Protein AF-Q647Z2-F1 (afdb_monomer_lite)

Structure (mmCIF, N/CA/C/O backbone):
data_AF-Q647Z2-F1
#
_entry.id   AF-Q647Z2-F1
#
loop_
_atom_site.group_PDB
_atom_site.id
_atom_site.type_symbol
_atom_site.label_atom_id
_atom_site.label_alt_id
_atom_site.label_comp_id
_atom_site.label_asym_id
_atom_site.label_entity_id
_atom_site.label_seq_id
_atom_site.pdbx_PDB_ins_code
_atom_site.Cartn_x
_atom_site.Cartn_y
_atom_site.Cartn_z
_atom_site.occupancy
_atom_site.B_iso_or_equiv
_atom_site.auth_seq_id
_atom_site.auth_comp_id
_atom_site.auth_asym_id
_atom_site.auth_atom_id
_atom_site.pdbx_PDB_model_num
ATOM 1 N N . MET A 1 1 ? -15.235 14.022 16.034 1.00 58.72 1 MET A N 1
ATOM 2 C CA . MET A 1 1 ? -14.897 12.603 16.286 1.00 58.72 1 MET A CA 1
ATOM 3 C C . MET A 1 1 ? -14.094 12.571 17.573 1.00 58.72 1 MET A C 1
ATOM 5 O O . MET A 1 1 ? -13.117 13.304 17.648 1.00 58.72 1 MET A O 1
ATOM 9 N N . ASN A 1 2 ? -14.540 11.841 18.596 1.00 80.94 2 ASN A N 1
ATOM 10 C CA . ASN A 1 2 ? -13.867 11.841 19.901 1.00 80.94 2 ASN A CA 1
ATOM 11 C C . ASN A 1 2 ? -12.540 11.072 19.815 1.00 80.94 2 ASN A C 1
ATOM 13 O O . ASN A 1 2 ? -12.396 10.181 18.974 1.00 80.94 2 ASN A O 1
ATOM 17 N N . GLN A 1 3 ? -11.566 11.399 20.672 1.00 77.50 3 GLN A N 1
ATOM 18 C CA . GLN A 1 3 ? -10.249 10.741 20.649 1.00 77.50 3 GLN A CA 1
ATOM 19 C C . GLN A 1 3 ? -10.337 9.220 20.833 1.00 77.50 3 GLN A C 1
ATOM 21 O O . GLN A 1 3 ? -9.571 8.476 20.224 1.00 77.50 3 GLN A O 1
ATOM 26 N N . GLU A 1 4 ? -11.301 8.750 21.618 1.00 79.88 4 GLU A N 1
ATOM 27 C CA . GLU A 1 4 ? -11.557 7.322 21.819 1.00 79.88 4 GLU A CA 1
ATOM 28 C C . GLU A 1 4 ? -11.999 6.632 20.524 1.00 79.88 4 GLU A C 1
ATOM 30 O O . GLU A 1 4 ? -11.490 5.568 20.181 1.00 79.88 4 GLU A O 1
ATOM 35 N N . THR A 1 5 ? -12.836 7.296 19.722 1.00 77.06 5 THR A N 1
ATOM 36 C CA . THR A 1 5 ? -13.285 6.788 18.420 1.00 77.06 5 THR A CA 1
ATOM 37 C C . THR A 1 5 ? -12.129 6.663 17.424 1.00 77.06 5 THR A C 1
ATOM 39 O O . THR A 1 5 ? -12.090 5.715 16.645 1.00 77.06 5 THR A O 1
ATOM 42 N N . ILE A 1 6 ? -11.164 7.591 17.452 1.00 76.19 6 ILE A N 1
ATOM 43 C CA . ILE A 1 6 ? -9.958 7.517 16.606 1.00 76.19 6 ILE A CA 1
ATOM 44 C C . ILE A 1 6 ? -9.095 6.319 17.017 1.00 76.19 6 ILE A C 1
ATOM 46 O O . ILE A 1 6 ? -8.629 5.570 16.158 1.00 76.19 6 ILE A O 1
ATOM 50 N N . LYS A 1 7 ? -8.909 6.109 18.327 1.00 78.81 7 LYS A N 1
ATOM 51 C CA . LYS A 1 7 ? -8.145 4.969 18.852 1.00 78.81 7 LYS A CA 1
ATOM 52 C C . LYS A 1 7 ? -8.790 3.638 18.470 1.00 78.81 7 LYS A C 1
ATOM 54 O O . LYS A 1 7 ? -8.089 2.742 18.015 1.00 78.81 7 LYS A O 1
ATOM 59 N N . GLU A 1 8 ? -10.110 3.512 18.579 1.00 77.88 8 GLU A N 1
ATOM 60 C CA . GLU A 1 8 ? -10.832 2.307 18.146 1.00 77.88 8 GLU A CA 1
ATOM 61 C C . GLU A 1 8 ? -10.789 2.096 16.628 1.00 77.88 8 GLU A C 1
ATOM 63 O O . GLU A 1 8 ? -10.662 0.963 16.148 1.00 77.88 8 GLU A O 1
ATOM 68 N N . PHE A 1 9 ? -10.853 3.184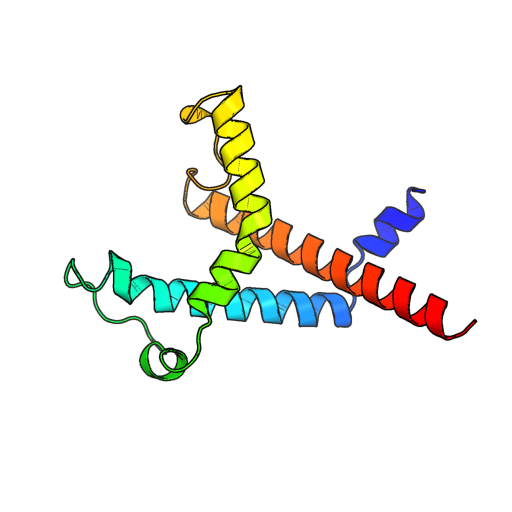 15.858 1.00 79.31 9 PHE A N 1
ATOM 69 C CA . PHE A 1 9 ? -10.739 3.138 14.405 1.00 79.31 9 PHE A CA 1
ATOM 70 C C . PHE A 1 9 ? -9.375 2.587 13.972 1.00 79.31 9 PHE A C 1
ATOM 72 O O . PHE A 1 9 ? -9.331 1.652 13.172 1.00 79.31 9 PHE A O 1
ATOM 79 N N . LEU A 1 10 ? -8.287 3.087 14.565 1.00 79.81 10 LEU A N 1
ATOM 80 C CA . LEU A 1 10 ? -6.913 2.678 14.252 1.00 79.81 10 LEU A CA 1
ATOM 81 C C . LEU A 1 10 ? -6.474 1.381 14.936 1.00 79.81 10 LEU A C 1
ATOM 83 O O . LEU A 1 10 ? -5.440 0.831 14.560 1.00 79.81 10 LEU A O 1
ATOM 87 N N . LYS A 1 11 ? -7.221 0.880 15.925 1.00 84.94 11 LYS A N 1
ATOM 88 C CA . LYS A 1 11 ? -6.879 -0.366 16.617 1.00 84.94 11 LYS A CA 1
ATOM 89 C C . LYS A 1 11 ? -6.883 -1.536 15.624 1.00 84.94 11 LYS A C 1
ATOM 91 O O . LYS A 1 11 ? -7.900 -1.723 14.943 1.00 84.94 11 LYS A O 1
ATOM 96 N N . PRO A 1 12 ? -5.803 -2.334 15.549 1.00 80.50 12 PRO A N 1
ATOM 97 C CA . PRO A 1 12 ? -5.772 -3.498 14.678 1.00 80.50 12 PRO A CA 1
ATOM 98 C C . PRO A 1 12 ? -6.860 -4.486 15.108 1.00 80.50 12 PRO A C 1
ATOM 100 O O . PRO A 1 12 ? -7.009 -4.807 16.286 1.00 80.50 12 PRO A O 1
ATOM 103 N N . ASP A 1 13 ? -7.645 -4.928 14.134 1.00 88.75 13 ASP A N 1
ATOM 104 C CA . 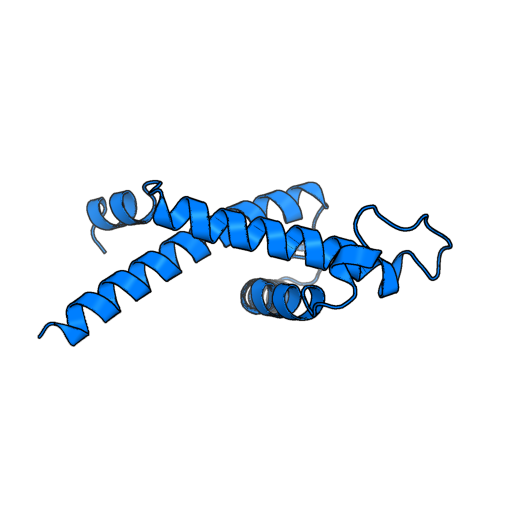ASP A 1 13 ? -8.682 -5.946 14.279 1.00 88.75 13 ASP A CA 1
ATOM 105 C C . ASP A 1 13 ? -8.466 -6.984 13.180 1.00 88.75 13 ASP A C 1
ATOM 107 O O . ASP A 1 13 ? -8.021 -6.642 12.082 1.00 88.75 13 ASP A O 1
ATOM 111 N N . LEU A 1 14 ? -8.809 -8.241 13.446 1.00 88.75 14 LEU A N 1
ATOM 112 C CA . LEU A 1 14 ? -8.556 -9.350 12.529 1.00 88.75 14 LEU A CA 1
ATOM 113 C C . LEU A 1 14 ? -9.202 -9.101 11.157 1.00 88.75 14 LEU A C 1
ATOM 115 O O . LEU A 1 14 ? -8.601 -9.382 10.124 1.00 88.75 14 LEU A O 1
ATOM 119 N N . ARG A 1 15 ? -10.380 -8.463 11.128 1.00 89.88 15 ARG A N 1
ATOM 120 C CA . ARG A 1 15 ? -11.049 -8.067 9.878 1.00 89.88 15 ARG A CA 1
ATOM 121 C C . ARG A 1 15 ? -10.261 -7.016 9.096 1.00 89.88 15 ARG A C 1
ATOM 123 O O . ARG A 1 15 ? -10.130 -7.137 7.882 1.00 89.88 15 ARG A O 1
ATOM 130 N N . LYS A 1 16 ? -9.719 -6.005 9.784 1.00 90.19 16 LYS A N 1
ATOM 131 C CA . LYS A 1 16 ? -8.897 -4.948 9.169 1.00 90.19 16 LYS A CA 1
ATOM 132 C C . LYS A 1 16 ? -7.595 -5.537 8.627 1.00 90.19 16 LYS A C 1
ATOM 134 O O . LYS A 1 16 ? -7.197 -5.190 7.520 1.00 90.19 16 LYS A O 1
ATOM 139 N N . CYS A 1 17 ? -6.984 -6.469 9.362 1.00 90.12 17 CYS A N 1
ATOM 140 C CA . CYS A 1 17 ? -5.776 -7.174 8.938 1.00 90.12 17 CYS A CA 1
ATOM 141 C C . CYS A 1 17 ? -6.010 -8.034 7.690 1.00 90.12 17 CYS A C 1
ATOM 143 O O . CYS A 1 17 ? -5.184 -8.007 6.785 1.00 90.12 17 CYS A O 1
ATOM 145 N N . ILE A 1 18 ? -7.140 -8.748 7.599 1.00 93.06 18 ILE A N 1
ATOM 146 C CA . ILE A 1 18 ? -7.483 -9.532 6.401 1.00 93.06 18 ILE A CA 1
ATOM 147 C C . ILE A 1 18 ? -7.651 -8.615 5.187 1.00 93.06 18 ILE A C 1
ATOM 149 O O . ILE A 1 18 ? -7.033 -8.856 4.155 1.00 93.06 18 ILE A O 1
ATOM 153 N N . VAL A 1 19 ? -8.443 -7.543 5.305 1.00 93.06 19 VAL A N 1
ATOM 154 C CA . VAL A 1 19 ? -8.649 -6.590 4.197 1.00 93.06 19 VAL A CA 1
ATOM 155 C C . VAL A 1 19 ? -7.329 -5.933 3.785 1.00 93.06 19 VAL A C 1
ATOM 157 O O . VAL A 1 19 ? -7.041 -5.811 2.599 1.00 93.06 19 VAL A O 1
ATOM 160 N N . PHE A 1 20 ? -6.497 -5.564 4.759 1.00 93.25 20 PHE A N 1
ATOM 161 C CA . PHE A 1 20 ? -5.159 -5.043 4.505 1.00 93.25 20 PHE A CA 1
ATOM 162 C C . PHE A 1 20 ? -4.294 -6.044 3.729 1.00 93.25 20 PHE A C 1
ATOM 164 O O . PHE A 1 20 ? -3.708 -5.682 2.715 1.00 93.25 20 PHE A O 1
ATOM 171 N N . LEU A 1 21 ? -4.260 -7.311 4.147 1.00 94.44 21 LEU A N 1
ATOM 172 C CA . LEU A 1 21 ? -3.495 -8.358 3.470 1.00 94.44 21 LEU A CA 1
ATOM 173 C C . LEU A 1 21 ? -3.970 -8.570 2.027 1.00 94.44 21 LEU A C 1
ATOM 175 O O . LEU A 1 21 ? -3.143 -8.704 1.129 1.00 94.44 21 LEU A O 1
ATOM 179 N N . VAL A 1 22 ? -5.282 -8.521 1.782 1.00 94.44 22 VAL A N 1
ATOM 180 C CA . VAL A 1 22 ? -5.842 -8.559 0.421 1.00 94.44 22 VAL A CA 1
ATOM 181 C C . VAL A 1 22 ? -5.306 -7.401 -0.428 1.00 94.44 22 VAL A C 1
ATOM 183 O O . VAL A 1 22 ? -4.897 -7.625 -1.566 1.00 94.44 22 VAL A O 1
ATOM 186 N N . PHE A 1 23 ? -5.234 -6.182 0.114 1.00 94.19 23 PHE A N 1
ATOM 187 C CA . PHE A 1 23 ? -4.646 -5.043 -0.603 1.00 94.19 23 PHE A CA 1
ATOM 188 C C . PHE A 1 23 ? -3.166 -5.215 -0.906 1.00 94.19 23 PHE A C 1
ATOM 190 O O . PHE A 1 23 ? -2.739 -4.887 -2.011 1.00 94.19 23 PHE A O 1
ATOM 197 N N . ILE A 1 24 ? -2.395 -5.780 0.021 1.00 94.62 24 ILE A N 1
ATOM 198 C CA . ILE A 1 24 ? -0.982 -6.087 -0.219 1.00 94.62 24 ILE A CA 1
ATOM 199 C C . ILE A 1 24 ? -0.824 -7.112 -1.344 1.00 94.62 24 ILE A C 1
ATOM 201 O O . ILE A 1 24 ? 0.011 -6.914 -2.224 1.00 94.62 24 ILE A O 1
ATOM 205 N N . LEU A 1 25 ? -1.648 -8.164 -1.372 1.00 93.81 25 LEU A N 1
ATOM 206 C CA . LEU A 1 25 ? -1.619 -9.160 -2.448 1.00 93.81 25 LEU A CA 1
ATOM 207 C C . LEU A 1 25 ? -1.974 -8.549 -3.809 1.00 93.81 25 LEU A C 1
ATOM 209 O O . LEU A 1 25 ? -1.287 -8.815 -4.793 1.00 93.81 25 LEU A O 1
ATOM 213 N N . ILE A 1 26 ? -3.002 -7.695 -3.862 1.00 93.81 26 ILE A N 1
ATOM 214 C CA . ILE A 1 26 ? -3.373 -6.960 -5.081 1.00 93.81 26 ILE A CA 1
ATOM 215 C C . ILE A 1 26 ? -2.226 -6.050 -5.527 1.00 93.81 26 ILE A C 1
ATOM 217 O O . ILE A 1 26 ? -1.892 -6.027 -6.708 1.00 93.81 26 ILE A O 1
ATOM 221 N N . CYS A 1 27 ? -1.599 -5.330 -4.594 1.00 92.88 27 CYS A N 1
ATOM 222 C CA . CYS A 1 27 ? -0.464 -4.459 -4.883 1.00 92.88 27 CYS A CA 1
ATOM 223 C C . CYS A 1 27 ? 0.722 -5.240 -5.450 1.00 92.88 27 CYS A C 1
ATOM 225 O O . CYS A 1 27 ? 1.315 -4.821 -6.441 1.00 92.88 27 CYS A O 1
ATOM 227 N N . PHE A 1 28 ? 1.056 -6.384 -4.851 1.00 92.12 28 PHE A N 1
ATOM 228 C CA . PHE A 1 28 ? 2.123 -7.249 -5.340 1.00 92.12 28 PHE A CA 1
ATOM 229 C C . PHE A 1 28 ? 1.808 -7.770 -6.745 1.00 92.12 28 PHE A C 1
ATOM 231 O O . PHE A 1 28 ? 2.628 -7.637 -7.649 1.00 92.12 28 PHE A O 1
ATOM 238 N N . ALA A 1 29 ? 0.594 -8.284 -6.960 1.00 92.25 29 ALA A N 1
ATOM 239 C CA . ALA A 1 29 ? 0.180 -8.794 -8.260 1.00 92.25 29 ALA A CA 1
ATOM 240 C C . ALA A 1 29 ? 0.156 -7.702 -9.344 1.00 92.25 29 ALA A C 1
ATOM 242 O O . ALA A 1 29 ? 0.648 -7.925 -10.450 1.00 92.25 29 ALA A O 1
ATOM 243 N N . GLY A 1 30 ? -0.353 -6.510 -9.025 1.00 91.56 30 GLY A N 1
ATOM 244 C CA . GLY A 1 30 ? -0.334 -5.356 -9.923 1.00 91.56 30 GLY A CA 1
ATOM 245 C C . GLY A 1 30 ? 1.087 -4.890 -10.249 1.00 91.56 30 GLY A C 1
ATOM 246 O O . GLY A 1 30 ? 1.400 -4.619 -11.410 1.00 91.56 30 GLY A O 1
ATOM 247 N N . TYR A 1 31 ? 1.990 -4.881 -9.266 1.00 89.81 31 TYR A N 1
ATOM 248 C CA . TYR A 1 31 ? 3.401 -4.574 -9.494 1.00 89.81 31 TYR A CA 1
ATOM 249 C C . TYR A 1 31 ? 4.062 -5.598 -10.428 1.00 89.81 31 TYR A C 1
ATOM 251 O O . TYR A 1 31 ? 4.674 -5.215 -11.423 1.00 89.81 31 TYR A O 1
ATOM 259 N N . THR A 1 32 ? 3.865 -6.898 -10.188 1.00 90.25 32 THR A N 1
ATOM 260 C CA . THR A 1 32 ? 4.365 -7.973 -11.061 1.00 90.25 32 THR A CA 1
ATOM 261 C C . THR A 1 32 ? 3.846 -7.834 -12.492 1.00 90.25 32 THR A C 1
ATOM 263 O O . THR A 1 32 ? 4.610 -7.983 -13.444 1.00 90.25 32 THR A O 1
ATOM 266 N N . GLN A 1 33 ? 2.566 -7.503 -12.667 1.00 91.75 33 GLN A N 1
ATOM 267 C CA . GLN A 1 33 ? 1.975 -7.290 -13.990 1.00 91.75 33 GLN A CA 1
ATOM 268 C C . GLN A 1 33 ? 2.483 -6.026 -14.687 1.00 91.75 33 GLN A C 1
ATOM 270 O O . GLN A 1 33 ? 2.502 -5.975 -15.917 1.00 91.75 33 GLN A O 1
ATOM 275 N N . SER A 1 34 ? 2.977 -5.044 -13.928 1.00 89.94 34 SER A N 1
ATOM 276 C CA . SER A 1 34 ? 3.581 -3.835 -14.496 1.00 89.94 34 SER A CA 1
ATOM 277 C C . SER A 1 34 ? 4.836 -4.128 -15.324 1.00 89.94 34 SER A C 1
ATOM 279 O O . SER A 1 34 ? 5.189 -3.335 -16.195 1.00 89.94 34 SER A O 1
ATOM 281 N N . TRP A 1 35 ? 5.470 -5.292 -15.121 1.00 89.25 35 TRP A N 1
ATOM 282 C CA . TRP A 1 35 ? 6.600 -5.752 -15.930 1.00 89.25 35 TRP A CA 1
ATOM 283 C C . TRP A 1 35 ? 6.292 -5.786 -17.433 1.00 89.25 35 TRP A C 1
ATOM 285 O O . TRP A 1 35 ? 7.189 -5.514 -18.228 1.00 89.25 35 TRP A O 1
ATOM 295 N N . VAL A 1 36 ? 5.040 -6.047 -17.838 1.00 87.69 36 VAL A N 1
ATOM 296 C CA . VAL A 1 36 ? 4.647 -6.037 -19.263 1.00 87.69 36 VAL A CA 1
ATOM 297 C C . VAL A 1 36 ? 4.914 -4.691 -19.923 1.00 87.69 36 VAL A C 1
ATOM 299 O O . VAL A 1 36 ? 5.241 -4.667 -21.103 1.00 87.69 36 VAL A O 1
ATOM 302 N N . PHE A 1 37 ? 4.772 -3.596 -19.174 1.00 85.62 37 PHE A N 1
ATOM 303 C CA . PHE A 1 37 ? 4.860 -2.237 -19.707 1.00 85.62 37 PHE A CA 1
ATOM 304 C C . PHE A 1 37 ? 6.267 -1.647 -19.650 1.00 85.62 37 PHE A C 1
ATOM 306 O O . PHE A 1 37 ? 6.566 -0.736 -20.408 1.00 85.62 37 PHE A O 1
ATOM 313 N N . SER A 1 38 ? 7.109 -2.102 -18.720 1.00 81.62 38 SER A N 1
ATOM 314 C CA . SER A 1 38 ? 8.418 -1.482 -18.473 1.00 81.62 38 SER A CA 1
ATOM 315 C C . SER A 1 38 ? 9.581 -2.462 -18.547 1.00 81.62 38 SER A C 1
ATOM 317 O O . SER A 1 38 ? 10.629 -2.130 -19.089 1.00 81.62 38 SER A O 1
ATOM 319 N N . GLY A 1 39 ? 9.413 -3.671 -18.012 1.00 76.38 39 GLY A N 1
ATOM 320 C CA . GLY A 1 39 ? 10.472 -4.675 -17.930 1.00 76.38 39 GLY A CA 1
ATOM 321 C C . GLY A 1 39 ? 10.660 -5.463 -19.223 1.00 76.38 39 GLY A C 1
ATOM 322 O O . GLY A 1 39 ? 11.789 -5.811 -19.563 1.00 76.38 39 GLY A O 1
ATOM 323 N N . LYS A 1 40 ? 9.572 -5.712 -19.961 1.00 80.19 40 LYS A N 1
ATOM 324 C CA . LYS A 1 40 ? 9.603 -6.459 -21.223 1.00 80.19 40 LYS A CA 1
ATOM 325 C C . LYS A 1 40 ? 10.437 -5.750 -22.295 1.00 80.19 40 LYS A C 1
ATOM 327 O O . LYS A 1 40 ? 11.266 -6.392 -22.934 1.00 80.19 40 LYS A O 1
ATOM 332 N N . ASP A 1 41 ? 10.255 -4.441 -22.445 1.00 79.06 41 ASP A N 1
ATOM 333 C CA . ASP A 1 41 ? 10.888 -3.656 -23.514 1.00 79.06 41 ASP A CA 1
ATOM 334 C C . ASP A 1 41 ? 12.394 -3.452 -23.296 1.00 79.06 41 ASP A C 1
ATOM 336 O O . ASP A 1 41 ? 13.151 -3.317 -24.253 1.00 79.06 41 ASP A O 1
ATOM 340 N N . ILE A 1 42 ? 12.848 -3.497 -22.040 1.00 85.06 42 ILE A N 1
ATOM 341 C CA . ILE A 1 42 ? 14.269 -3.389 -21.668 1.00 85.06 42 ILE A CA 1
ATOM 342 C C . ILE A 1 42 ? 14.956 -4.756 -21.497 1.00 85.06 42 ILE A C 1
ATOM 344 O O . ILE A 1 42 ? 16.086 -4.819 -21.018 1.00 85.06 42 ILE A O 1
ATOM 348 N N . GLY A 1 43 ? 14.279 -5.860 -21.844 1.00 85.25 43 GLY A N 1
ATOM 349 C CA . GLY A 1 43 ? 14.830 -7.218 -21.756 1.00 85.25 43 GLY A CA 1
ATOM 350 C C . GLY A 1 43 ? 15.030 -7.741 -20.327 1.00 85.25 43 GLY A C 1
ATOM 351 O O . GLY A 1 43 ? 15.824 -8.656 -20.111 1.00 85.25 43 GLY A O 1
ATOM 352 N N . SER A 1 44 ? 14.335 -7.170 -19.339 1.00 87.56 44 SER A N 1
ATOM 353 C CA . SER A 1 44 ? 14.421 -7.601 -17.940 1.00 87.56 44 SER A CA 1
ATOM 354 C C . SER A 1 44 ? 13.818 -9.003 -17.766 1.00 87.56 44 SER A C 1
ATOM 356 O O . SER A 1 44 ? 12.780 -9.291 -18.373 1.00 87.56 44 SER A O 1
ATOM 358 N N . PRO A 1 45 ? 14.407 -9.885 -16.932 1.00 89.25 45 PRO A N 1
ATOM 359 C CA . PRO A 1 45 ? 13.860 -11.216 -16.711 1.00 89.25 45 PRO A CA 1
ATOM 360 C C . PRO A 1 45 ? 12.430 -11.142 -16.179 1.00 89.25 45 PRO A C 1
ATOM 362 O O . PRO A 1 45 ? 12.062 -10.260 -15.400 1.00 89.25 45 PRO A O 1
ATOM 365 N N . LYS A 1 46 ? 11.618 -12.101 -16.612 1.00 89.56 46 LYS A N 1
ATOM 366 C CA . LYS A 1 46 ? 10.221 -12.203 -16.212 1.00 89.56 46 LYS A CA 1
ATOM 367 C C . LYS A 1 46 ? 10.114 -12.437 -14.699 1.00 89.56 46 LYS A C 1
ATOM 369 O O . LYS A 1 46 ? 10.778 -13.341 -14.186 1.00 89.56 46 LYS A O 1
ATOM 374 N N . PRO A 1 47 ? 9.280 -11.672 -13.977 1.00 89.12 47 PRO A N 1
ATOM 375 C CA . PRO A 1 47 ? 9.151 -11.823 -12.540 1.00 89.12 47 PRO A CA 1
ATOM 376 C C . PRO A 1 47 ? 8.455 -13.144 -12.175 1.00 89.12 47 PRO A C 1
ATOM 378 O O . PRO A 1 47 ? 7.654 -13.674 -12.956 1.00 89.12 47 PRO A O 1
ATOM 381 N N . PRO A 1 48 ? 8.725 -13.680 -10.973 1.00 88.44 48 PRO A N 1
ATOM 382 C CA . PRO A 1 48 ? 8.077 -14.894 -10.498 1.00 88.44 48 PRO A CA 1
ATOM 383 C C . PRO A 1 48 ? 6.556 -14.700 -10.404 1.00 88.44 48 PRO A C 1
ATOM 385 O O . PRO A 1 48 ? 6.068 -13.594 -10.173 1.00 88.44 48 PRO A O 1
ATOM 388 N N . PHE A 1 49 ? 5.805 -15.791 -10.584 1.00 88.44 49 PHE A N 1
ATOM 389 C CA . PHE A 1 49 ? 4.332 -15.831 -10.558 1.00 88.44 49 PHE A CA 1
ATOM 390 C C . PHE A 1 49 ? 3.615 -15.035 -11.657 1.00 88.44 49 PHE A C 1
ATOM 392 O O . PHE A 1 49 ? 2.386 -15.030 -11.686 1.00 88.44 49 PHE A O 1
ATOM 399 N N . PHE A 1 50 ? 4.341 -14.416 -12.592 1.00 88.62 50 PHE A N 1
ATOM 400 C CA . PHE A 1 50 ? 3.727 -13.643 -13.668 1.00 88.62 50 PHE A CA 1
ATOM 401 C C . PHE A 1 50 ? 2.701 -14.457 -14.465 1.00 88.62 50 PHE A C 1
ATOM 403 O O . PHE A 1 50 ? 1.579 -13.999 -14.644 1.00 88.62 50 PHE A O 1
ATOM 410 N N . ASP A 1 51 ? 3.052 -15.670 -14.904 1.00 90.12 51 ASP A N 1
ATOM 411 C CA . ASP A 1 51 ? 2.152 -16.510 -15.713 1.00 90.12 51 ASP A CA 1
ATOM 412 C C . ASP A 1 51 ? 0.888 -16.929 -14.970 1.00 90.12 51 ASP A C 1
ATOM 414 O O . ASP A 1 51 ? -0.183 -17.015 -15.563 1.00 90.12 51 ASP A O 1
ATOM 418 N N . LEU A 1 52 ? 1.001 -17.140 -13.659 1.00 91.88 52 LEU A N 1
ATOM 419 C CA . LEU A 1 52 ? -0.135 -17.472 -12.808 1.00 91.88 52 LEU A CA 1
ATOM 420 C C . LEU A 1 52 ? -1.090 -16.281 -12.658 1.00 91.88 52 LEU A C 1
ATOM 422 O O . LEU A 1 52 ? -2.304 -16.457 -12.597 1.00 91.88 52 LEU A O 1
ATOM 426 N N . LEU A 1 53 ? -0.539 -15.069 -12.581 1.00 89.75 53 LEU A N 1
ATOM 427 C CA . LEU A 1 53 ? -1.299 -13.842 -12.361 1.00 89.75 53 LEU A CA 1
ATOM 428 C C . LEU A 1 53 ? -1.824 -13.229 -13.663 1.00 89.75 53 LEU A C 1
ATOM 430 O O . LEU A 1 53 ? -2.827 -12.524 -13.624 1.00 89.75 53 LEU A O 1
ATOM 434 N N . ALA A 1 54 ? -1.179 -13.489 -14.802 1.00 86.62 54 ALA A N 1
ATOM 435 C CA . ALA A 1 54 ? -1.495 -12.916 -16.112 1.00 86.62 54 ALA A CA 1
ATOM 436 C C . ALA A 1 54 ? -2.981 -12.984 -16.528 1.00 86.62 54 ALA A C 1
ATOM 438 O O . ALA A 1 54 ? -3.450 -12.009 -17.116 1.00 86.62 54 ALA A O 1
ATOM 439 N N . PRO A 1 55 ? -3.752 -14.049 -16.221 1.00 91.31 55 PRO A N 1
ATOM 440 C CA . PRO A 1 55 ? -5.167 -14.121 -16.597 1.00 91.31 55 PRO A CA 1
ATOM 441 C C . PRO A 1 55 ? -6.074 -13.125 -15.860 1.00 91.31 55 PRO A C 1
ATOM 443 O O . PRO A 1 55 ? -7.195 -12.873 -16.298 1.00 91.31 55 PRO A O 1
ATOM 446 N N . PHE A 1 56 ? -5.631 -12.581 -14.725 1.00 91.88 56 PHE A N 1
ATOM 447 C CA . PHE A 1 56 ? -6.452 -11.739 -13.858 1.00 91.88 56 PHE A CA 1
ATOM 448 C C . PHE A 1 56 ? -6.104 -10.255 -14.029 1.00 91.88 56 PHE A C 1
ATOM 450 O O . PHE A 1 56 ? -4.929 -9.912 -14.132 1.00 91.88 56 PHE A O 1
ATOM 457 N N . PRO A 1 57 ? -7.072 -9.326 -13.973 1.00 93.00 57 PRO A N 1
ATOM 458 C CA . PRO A 1 57 ? -6.817 -7.899 -14.186 1.00 93.00 57 PRO A CA 1
ATOM 459 C C . PRO A 1 57 ? -6.292 -7.179 -12.924 1.00 93.00 57 PRO A C 1
ATOM 461 O O . PRO A 1 57 ? -6.745 -6.079 -12.599 1.00 93.00 57 PRO A O 1
ATOM 464 N N . PHE A 1 58 ? -5.347 -7.774 -12.184 1.00 92.81 58 PHE A N 1
ATOM 465 C CA . PHE A 1 58 ? -4.845 -7.209 -10.921 1.00 92.81 58 PHE A CA 1
ATOM 466 C C . PHE A 1 58 ? -4.189 -5.837 -11.088 1.00 92.81 58 PHE A C 1
ATOM 468 O O . PHE A 1 58 ? -4.335 -4.994 -10.210 1.00 92.81 58 PHE A O 1
ATOM 475 N N . TRP A 1 59 ? -3.533 -5.582 -12.219 1.00 92.75 59 TRP A N 1
ATOM 476 C CA . TRP A 1 59 ? -2.928 -4.296 -12.543 1.00 92.75 59 TRP A CA 1
ATOM 477 C C . TRP A 1 59 ? -3.968 -3.178 -12.572 1.00 92.75 59 TRP A C 1
ATOM 479 O O . TRP A 1 59 ? -3.795 -2.161 -11.909 1.00 92.75 59 TRP A O 1
ATOM 489 N N . ILE A 1 60 ? -5.090 -3.392 -13.266 1.00 92.75 60 ILE A N 1
ATOM 490 C CA . ILE A 1 60 ? -6.172 -2.403 -13.356 1.00 92.75 60 ILE A CA 1
ATOM 491 C C . ILE A 1 60 ? -6.794 -2.178 -11.974 1.00 92.75 60 ILE A C 1
ATOM 493 O O . ILE A 1 60 ? -7.008 -1.037 -11.569 1.00 92.75 60 ILE A O 1
ATOM 497 N N . ILE A 1 61 ? -7.044 -3.255 -11.222 1.00 93.88 61 ILE A N 1
ATOM 498 C CA . ILE A 1 61 ? -7.582 -3.167 -9.856 1.00 93.88 61 ILE A CA 1
ATOM 499 C C . ILE A 1 61 ? -6.634 -2.360 -8.961 1.00 93.88 61 ILE A C 1
ATOM 501 O O . ILE A 1 61 ? -7.078 -1.487 -8.218 1.00 93.88 61 ILE A O 1
ATOM 505 N N . TRP A 1 62 ? -5.331 -2.622 -9.051 1.00 94.06 62 TRP A N 1
ATOM 506 C CA . TRP A 1 62 ? -4.312 -1.898 -8.304 1.00 94.06 62 TRP A CA 1
ATOM 507 C C . TRP A 1 62 ? -4.263 -0.413 -8.688 1.00 94.06 62 TRP A C 1
ATOM 509 O O . TRP A 1 62 ? -4.248 0.435 -7.800 1.00 94.06 62 TRP A O 1
ATOM 519 N N . VAL A 1 63 ? -4.343 -0.078 -9.980 1.00 91.25 63 VAL A N 1
ATOM 520 C CA . VAL A 1 63 ? -4.419 1.317 -10.451 1.00 91.25 63 VAL A CA 1
ATOM 521 C C . VAL A 1 63 ? -5.629 2.040 -9.857 1.00 91.25 63 VAL A C 1
ATOM 523 O O . VAL A 1 63 ? -5.487 3.148 -9.340 1.00 91.25 63 VAL A O 1
ATOM 526 N N . PHE A 1 64 ? -6.810 1.414 -9.852 1.00 93.62 64 PHE A N 1
ATOM 527 C CA . PHE A 1 64 ? -7.994 2.001 -9.217 1.00 93.62 64 PHE A CA 1
ATOM 528 C C . PHE A 1 64 ? -7.841 2.151 -7.703 1.00 93.62 64 PHE A C 1
ATOM 530 O O . PHE A 1 64 ? -8.306 3.141 -7.138 1.00 93.62 64 PHE A O 1
ATOM 537 N N . LEU A 1 65 ? -7.164 1.209 -7.045 1.00 92.69 65 LEU A N 1
ATOM 538 C CA . LEU A 1 65 ? -6.881 1.285 -5.614 1.00 92.69 65 LEU A CA 1
ATOM 539 C C . LEU A 1 65 ? -5.965 2.472 -5.281 1.00 92.69 65 LEU A C 1
ATOM 541 O O . LEU A 1 65 ? -6.135 3.101 -4.242 1.00 92.69 65 LEU A O 1
ATOM 545 N N . LEU A 1 66 ? -5.027 2.807 -6.170 1.00 91.50 66 LEU A N 1
ATOM 546 C CA . LEU A 1 66 ? -4.127 3.954 -6.023 1.00 91.50 66 LEU A CA 1
ATOM 547 C C . LEU A 1 66 ? -4.727 5.281 -6.491 1.00 91.50 66 LEU A C 1
ATOM 549 O O . LEU A 1 66 ? -4.155 6.332 -6.200 1.00 91.50 66 LEU A O 1
ATOM 553 N N . LEU A 1 67 ? -5.869 5.266 -7.181 1.00 92.12 67 LEU A N 1
ATOM 554 C CA . LEU A 1 67 ? -6.471 6.459 -7.775 1.00 92.12 67 LEU A CA 1
ATOM 555 C C . LEU A 1 67 ? -6.645 7.621 -6.776 1.0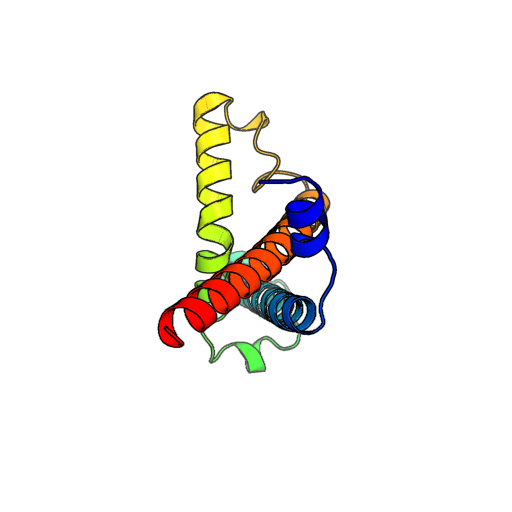0 92.12 67 LEU A C 1
ATOM 557 O O . LEU A 1 67 ? -6.241 8.734 -7.113 1.00 92.12 67 LEU A O 1
ATOM 561 N N . PRO A 1 68 ? -7.162 7.425 -5.544 1.00 90.44 68 PRO A N 1
ATOM 562 C CA . PRO A 1 68 ? -7.296 8.527 -4.589 1.00 90.44 68 PRO A CA 1
ATOM 563 C C . PRO A 1 68 ? -5.947 9.145 -4.210 1.00 90.44 68 PRO A C 1
ATOM 565 O O . PRO A 1 68 ? -5.835 10.360 -4.052 1.00 90.44 68 PRO A O 1
ATOM 568 N N . LEU A 1 69 ? -4.912 8.310 -4.098 1.00 88.56 69 LEU A N 1
ATOM 569 C CA . LEU A 1 69 ? -3.560 8.748 -3.777 1.00 88.56 69 LEU A CA 1
ATOM 570 C C . LEU A 1 69 ? -2.913 9.475 -4.970 1.00 88.56 69 LEU A C 1
ATOM 572 O O . LEU A 1 69 ? -2.225 10.475 -4.780 1.00 88.56 69 LEU A O 1
ATOM 576 N N . ALA A 1 70 ? -3.190 9.028 -6.198 1.00 88.38 70 ALA A N 1
ATOM 577 C CA . ALA A 1 70 ? -2.732 9.675 -7.428 1.00 88.38 70 ALA A CA 1
ATOM 578 C C . ALA A 1 70 ? -3.371 11.059 -7.621 1.00 88.38 70 ALA A C 1
ATOM 580 O O . ALA A 1 70 ? -2.694 12.008 -8.010 1.00 88.38 70 ALA A O 1
ATOM 581 N N . LEU A 1 71 ? -4.663 11.201 -7.308 1.00 91.38 71 LEU A N 1
ATOM 582 C CA . LEU A 1 71 ? -5.350 12.495 -7.339 1.00 91.38 71 LEU A CA 1
ATOM 583 C C . LEU A 1 71 ? -4.752 13.477 -6.325 1.00 91.38 71 LEU A C 1
ATOM 585 O O . LEU A 1 71 ? -4.541 14.642 -6.655 1.00 91.38 71 LEU A O 1
ATOM 589 N N . LEU A 1 72 ? -4.430 13.001 -5.118 1.00 88.50 72 LEU A N 1
ATOM 590 C CA . LEU A 1 72 ? -3.757 13.805 -4.097 1.00 88.50 72 LEU A CA 1
ATOM 591 C C . LEU A 1 72 ? -2.363 14.259 -4.564 1.00 88.50 72 LEU A C 1
ATOM 593 O O .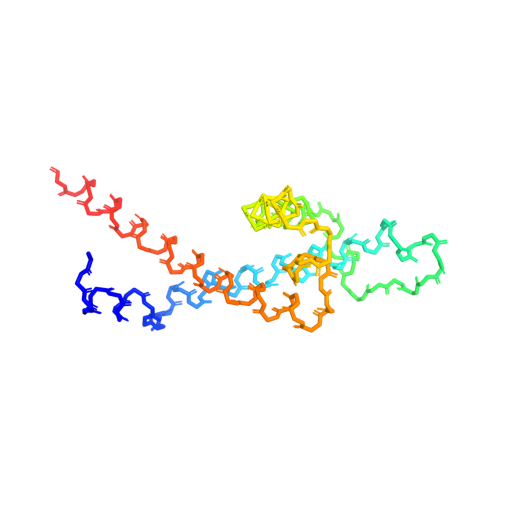 LEU A 1 72 ? -2.027 15.433 -4.433 1.00 88.50 72 LEU A O 1
ATOM 597 N N . SER A 1 73 ? -1.578 13.348 -5.145 1.00 87.81 73 SER A N 1
ATOM 598 C CA . SER A 1 73 ? -0.265 13.654 -5.732 1.00 87.81 73 SER A CA 1
ATOM 599 C C . SER A 1 73 ? -0.377 14.721 -6.829 1.00 87.81 73 SER A C 1
ATOM 601 O O . SER A 1 73 ? 0.319 15.733 -6.768 1.00 87.81 73 SER A O 1
ATOM 603 N N . ASN A 1 74 ? -1.321 14.585 -7.766 1.00 88.25 74 ASN A N 1
ATOM 604 C CA . ASN A 1 74 ? -1.543 15.589 -8.812 1.00 88.25 74 ASN A CA 1
ATOM 605 C C . ASN A 1 74 ? -1.940 16.961 -8.248 1.00 88.25 74 ASN A C 1
ATOM 607 O O . ASN A 1 74 ? -1.503 17.984 -8.772 1.00 88.25 74 ASN A O 1
ATOM 611 N N . LEU A 1 75 ? -2.732 17.002 -7.173 1.00 89.81 75 LEU A N 1
ATOM 612 C CA . LEU A 1 75 ? -3.081 18.255 -6.502 1.00 89.81 75 LEU A CA 1
ATOM 613 C C . LEU A 1 75 ? -1.854 18.916 -5.857 1.00 89.81 75 LEU A C 1
ATOM 615 O O . LEU A 1 75 ? -1.665 20.122 -5.992 1.00 89.81 75 LEU A O 1
ATOM 619 N N . ILE A 1 76 ? -0.999 18.131 -5.196 1.00 88.69 76 ILE A N 1
ATOM 620 C CA . ILE A 1 76 ? 0.260 18.619 -4.614 1.00 88.69 76 ILE A CA 1
ATOM 621 C C . ILE A 1 76 ? 1.161 19.199 -5.708 1.00 88.69 76 ILE A C 1
ATOM 623 O O . ILE A 1 76 ? 1.683 20.303 -5.551 1.00 88.69 76 ILE A O 1
ATOM 627 N N . VAL A 1 77 ? 1.274 18.503 -6.843 1.00 90.38 77 VAL A N 1
ATOM 628 C CA . VAL A 1 77 ? 2.014 18.988 -8.014 1.00 90.38 77 VAL A CA 1
ATOM 629 C C . VAL A 1 77 ? 1.422 20.288 -8.557 1.00 90.38 77 VAL A C 1
ATOM 631 O O . VAL A 1 77 ? 2.171 21.203 -8.887 1.00 90.38 77 VAL A O 1
ATOM 634 N N . ALA A 1 78 ? 0.095 20.400 -8.639 1.00 89.56 78 ALA A N 1
ATOM 635 C CA . ALA A 1 78 ? -0.561 21.598 -9.155 1.00 89.56 78 ALA A CA 1
ATOM 636 C C . ALA A 1 78 ? -0.300 22.841 -8.286 1.00 89.56 78 ALA A C 1
ATOM 638 O O . ALA A 1 78 ? -0.227 23.948 -8.813 1.00 89.56 78 ALA A O 1
ATOM 639 N N . ILE A 1 79 ? -0.151 22.663 -6.969 1.00 90.31 79 ILE A N 1
ATOM 640 C CA . ILE A 1 79 ? 0.017 23.766 -6.013 1.00 90.31 79 ILE A CA 1
ATOM 641 C C . ILE A 1 79 ? 1.495 24.124 -5.804 1.00 90.31 79 ILE A C 1
ATOM 643 O O . ILE A 1 79 ? 1.832 25.301 -5.722 1.00 90.31 79 ILE A O 1
ATOM 647 N N . GLY A 1 80 ? 2.377 23.127 -5.687 1.00 83.19 80 GLY A N 1
ATOM 648 C CA . GLY A 1 80 ? 3.782 23.328 -5.306 1.00 83.19 80 GLY A CA 1
ATOM 649 C C . GLY A 1 80 ? 4.809 22.924 -6.366 1.00 83.19 80 GLY A C 1
ATOM 650 O O . GLY A 1 80 ? 6.011 23.035 -6.126 1.00 83.19 80 GLY A O 1
ATOM 651 N N . GLY A 1 81 ? 4.363 22.448 -7.530 1.00 85.31 81 GLY A N 1
ATOM 652 C CA . GLY A 1 81 ? 5.223 21.955 -8.603 1.00 85.31 81 GLY A CA 1
ATOM 653 C C . GLY A 1 81 ? 5.694 20.510 -8.409 1.00 85.31 81 GLY A C 1
ATOM 654 O O . GLY A 1 81 ? 5.363 19.820 -7.450 1.00 85.31 81 GLY A O 1
ATOM 655 N N . TYR A 1 82 ? 6.498 20.017 -9.348 1.00 78.50 82 TYR A N 1
ATOM 656 C CA . TYR A 1 82 ? 6.896 18.604 -9.379 1.00 78.50 82 TYR A CA 1
ATOM 657 C C . TYR A 1 82 ? 7.852 18.181 -8.255 1.00 78.50 82 TYR A C 1
ATOM 659 O O . TYR A 1 82 ? 7.862 17.014 -7.878 1.00 78.50 82 TYR A O 1
ATOM 667 N N . ASN A 1 83 ? 8.629 19.116 -7.704 1.00 79.50 83 ASN A N 1
ATOM 668 C CA . ASN A 1 83 ? 9.667 18.818 -6.710 1.00 79.50 83 ASN A CA 1
ATOM 669 C C . ASN A 1 83 ? 9.116 18.538 -5.304 1.00 79.50 83 ASN A C 1
ATOM 671 O O . ASN A 1 83 ? 9.870 18.114 -4.433 1.00 79.50 83 ASN A O 1
ATOM 675 N N . VAL A 1 84 ? 7.825 18.789 -5.073 1.00 82.25 84 VAL A N 1
ATOM 676 C CA . VAL A 1 84 ? 7.183 18.586 -3.765 1.00 82.25 84 VAL A CA 1
ATOM 677 C C . VAL A 1 84 ? 6.368 17.294 -3.683 1.00 82.25 84 VAL A C 1
ATOM 679 O O . VAL A 1 84 ? 5.915 16.927 -2.599 1.00 82.25 84 VAL A O 1
ATOM 682 N N . ASP A 1 85 ? 6.174 16.582 -4.799 1.00 80.56 85 ASP A N 1
ATOM 683 C CA . ASP A 1 85 ? 5.419 15.328 -4.803 1.00 80.56 85 ASP A CA 1
ATOM 684 C C . ASP A 1 85 ? 6.296 14.135 -4.423 1.00 80.56 85 ASP A C 1
ATOM 686 O O . ASP A 1 85 ? 6.834 13.407 -5.257 1.00 80.56 85 ASP A O 1
ATOM 690 N N . PHE A 1 86 ? 6.390 13.905 -3.120 1.00 79.88 86 PHE A N 1
ATOM 691 C CA . PHE A 1 86 ? 7.045 12.724 -2.573 1.00 79.88 86 PHE A CA 1
ATOM 692 C C . PHE A 1 86 ? 6.141 11.484 -2.572 1.00 79.88 86 PHE A C 1
ATOM 694 O O . PHE A 1 86 ? 6.617 10.387 -2.291 1.00 79.88 86 PHE A O 1
ATOM 701 N N . ILE A 1 87 ? 4.849 11.632 -2.880 1.00 79.62 87 ILE A N 1
ATOM 702 C CA . ILE A 1 87 ? 3.862 10.563 -2.720 1.00 79.62 87 ILE A CA 1
ATOM 703 C C . ILE A 1 87 ? 3.981 9.546 -3.843 1.00 79.62 87 ILE A C 1
ATOM 705 O O . ILE A 1 87 ? 4.122 8.366 -3.552 1.00 79.62 87 ILE A O 1
ATOM 709 N N . MET A 1 88 ? 3.929 9.993 -5.102 1.00 82.31 88 MET A N 1
ATOM 710 C CA . MET A 1 88 ? 4.004 9.110 -6.278 1.00 82.31 88 MET A CA 1
ATOM 711 C C . MET A 1 88 ? 5.360 9.170 -6.987 1.00 82.31 88 MET A C 1
ATOM 713 O O . MET A 1 88 ? 5.750 8.207 -7.643 1.00 82.31 88 MET A O 1
ATOM 717 N N . ARG A 1 89 ? 6.077 10.294 -6.872 1.00 80.25 89 ARG A N 1
ATOM 718 C CA . ARG A 1 89 ? 7.333 10.559 -7.601 1.00 80.25 89 ARG A CA 1
ATOM 719 C C . ARG A 1 89 ? 8.571 10.568 -6.704 1.00 80.25 89 ARG A C 1
ATOM 721 O O . ARG A 1 89 ? 9.677 10.811 -7.180 1.00 80.25 89 ARG A O 1
ATOM 728 N N . GLY A 1 90 ? 8.381 10.315 -5.411 1.00 82.00 90 GLY A N 1
ATOM 729 C CA . GLY A 1 90 ? 9.463 10.220 -4.446 1.00 82.00 90 GLY A CA 1
ATOM 730 C C . GLY A 1 90 ? 10.302 8.944 -4.599 1.00 82.00 90 GLY A C 1
ATOM 731 O O . GLY A 1 90 ? 10.067 8.112 -5.478 1.00 82.00 90 GLY A O 1
ATOM 732 N N . PRO A 1 91 ? 11.285 8.755 -3.706 1.00 85.88 91 PRO A N 1
ATOM 733 C CA . PRO A 1 91 ? 12.076 7.533 -3.650 1.00 85.88 91 PRO A CA 1
ATOM 734 C C . PRO A 1 91 ? 11.199 6.283 -3.483 1.00 85.88 91 PRO A C 1
ATOM 736 O O . PRO A 1 91 ? 10.230 6.298 -2.723 1.00 85.88 91 PRO A O 1
ATOM 739 N N . PHE A 1 92 ? 11.594 5.168 -4.107 1.00 81.62 92 PHE A N 1
ATOM 740 C CA . PHE A 1 92 ? 10.833 3.908 -4.080 1.00 81.62 92 PHE A CA 1
ATOM 741 C C . PHE A 1 92 ? 10.480 3.425 -2.660 1.00 81.62 92 PHE A C 1
ATOM 743 O O . PHE A 1 92 ? 9.366 2.971 -2.407 1.00 81.62 92 PHE A O 1
ATOM 750 N N . TRP A 1 93 ? 11.406 3.561 -1.706 1.00 85.94 93 TRP A N 1
ATOM 751 C CA . TRP A 1 93 ? 11.178 3.160 -0.315 1.00 85.94 93 TRP A CA 1
ATOM 752 C C . TRP A 1 93 ? 10.091 4.005 0.367 1.00 85.94 93 TRP A C 1
ATOM 754 O O . TRP A 1 93 ? 9.260 3.470 1.100 1.00 85.94 93 TRP A O 1
ATOM 764 N N . LEU A 1 94 ? 10.058 5.311 0.086 1.00 86.94 94 LEU A N 1
ATOM 765 C CA . LEU A 1 94 ? 9.067 6.228 0.639 1.00 86.94 94 LEU A CA 1
ATOM 766 C C . LEU A 1 94 ? 7.682 5.943 0.049 1.00 86.94 94 LEU A C 1
ATOM 768 O O . LEU A 1 94 ? 6.707 5.857 0.795 1.00 86.94 94 LEU A O 1
ATOM 772 N N . PHE A 1 95 ? 7.613 5.709 -1.266 1.00 86.56 95 PHE A N 1
ATOM 773 C CA . PHE A 1 95 ? 6.395 5.255 -1.939 1.00 86.56 95 PHE A CA 1
ATOM 774 C C . PHE A 1 95 ? 5.840 3.989 -1.272 1.00 86.56 95 PHE A C 1
ATOM 776 O O . PHE A 1 95 ? 4.654 3.934 -0.945 1.00 86.56 95 PHE A O 1
ATOM 783 N N . GLY A 1 96 ? 6.700 3.001 -0.994 1.00 87.69 96 GLY A N 1
ATOM 784 C CA . GLY A 1 96 ? 6.320 1.775 -0.290 1.00 87.69 96 GLY A CA 1
ATOM 785 C C . GLY A 1 96 ? 5.724 2.036 1.097 1.00 87.69 96 GLY A C 1
ATOM 7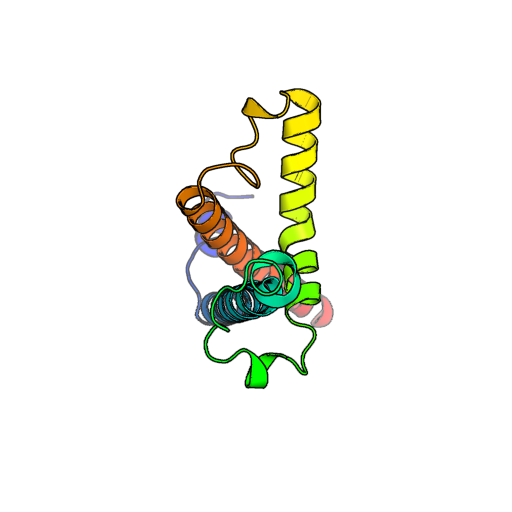86 O O . GLY A 1 96 ? 4.654 1.517 1.413 1.00 87.69 96 GLY A O 1
ATOM 787 N N . ILE A 1 97 ? 6.359 2.890 1.907 1.00 90.00 97 ILE A N 1
ATOM 788 C CA . ILE A 1 97 ? 5.864 3.246 3.249 1.00 90.00 97 ILE A CA 1
ATOM 789 C C . ILE A 1 97 ? 4.507 3.955 3.171 1.00 90.00 97 ILE A C 1
ATOM 791 O O . ILE A 1 97 ? 3.582 3.595 3.900 1.00 90.00 97 ILE A O 1
ATOM 795 N N . ILE A 1 98 ? 4.361 4.935 2.275 1.00 90.25 98 ILE A N 1
ATOM 796 C CA . ILE A 1 98 ? 3.105 5.678 2.112 1.00 90.25 98 ILE A CA 1
ATOM 797 C C . ILE A 1 98 ? 1.983 4.737 1.664 1.00 90.25 98 ILE A C 1
ATOM 799 O O . ILE A 1 98 ? 0.880 4.816 2.201 1.00 90.25 98 ILE A O 1
ATOM 803 N N . ASN A 1 99 ? 2.263 3.806 0.749 1.00 90.50 99 ASN A N 1
ATOM 804 C CA . ASN A 1 99 ? 1.296 2.799 0.310 1.00 90.50 99 ASN A CA 1
ATOM 805 C C . ASN A 1 99 ? 0.863 1.873 1.451 1.00 90.50 99 ASN A C 1
ATOM 807 O O . ASN A 1 99 ? -0.327 1.599 1.596 1.00 90.50 99 ASN A O 1
ATOM 811 N N . LEU A 1 100 ? 1.798 1.429 2.298 1.00 91.69 100 LEU A N 1
ATOM 812 C CA . LEU A 1 100 ? 1.476 0.608 3.470 1.00 91.69 100 LEU A CA 1
ATOM 813 C C . LEU A 1 100 ? 0.549 1.348 4.438 1.00 91.69 100 LEU A C 1
ATOM 815 O O . LEU A 1 100 ? -0.475 0.804 4.857 1.00 91.69 100 LEU A O 1
ATOM 819 N N . ILE A 1 101 ? 0.876 2.602 4.759 1.00 92.00 101 ILE A N 1
ATOM 820 C CA . ILE A 1 101 ? 0.043 3.447 5.622 1.00 92.00 101 ILE A CA 1
ATOM 821 C C . ILE A 1 101 ? -1.335 3.650 4.981 1.00 92.00 101 ILE A C 1
ATOM 823 O O . ILE A 1 101 ? -2.362 3.483 5.642 1.00 92.00 101 ILE A O 1
ATOM 827 N N . TYR A 1 102 ? -1.367 3.955 3.683 1.00 93.06 102 TYR A N 1
ATOM 828 C CA . TYR A 1 102 ? -2.592 4.173 2.924 1.00 93.06 102 TYR A CA 1
ATOM 829 C C . TYR A 1 102 ? -3.506 2.943 2.937 1.00 93.06 102 TYR A C 1
ATOM 831 O O . TYR A 1 102 ? -4.677 3.060 3.297 1.00 93.06 102 TYR A O 1
ATOM 839 N N . PHE A 1 103 ? -2.988 1.753 2.624 1.00 94.19 103 PHE A N 1
ATOM 840 C CA . PHE A 1 103 ? -3.787 0.527 2.627 1.00 94.19 103 PHE A CA 1
ATOM 841 C C . PHE A 1 103 ? -4.287 0.151 4.019 1.00 94.19 103 PHE A C 1
ATOM 843 O O . PHE A 1 103 ? -5.393 -0.380 4.139 1.00 94.19 103 PHE A O 1
ATOM 850 N N . TYR A 1 104 ? -3.527 0.449 5.076 1.00 92.38 104 TYR A N 1
ATOM 851 C CA . TYR A 1 104 ? -3.999 0.238 6.443 1.00 92.38 104 TYR A CA 1
ATOM 852 C C . TYR A 1 104 ? -5.150 1.186 6.800 1.00 92.38 104 TYR A C 1
ATOM 854 O O . TYR A 1 104 ? -6.168 0.768 7.349 1.00 92.38 104 TYR A O 1
ATOM 862 N N . ILE A 1 105 ? -5.039 2.466 6.442 1.00 92.19 105 ILE A N 1
ATOM 863 C CA . ILE A 1 105 ? -6.124 3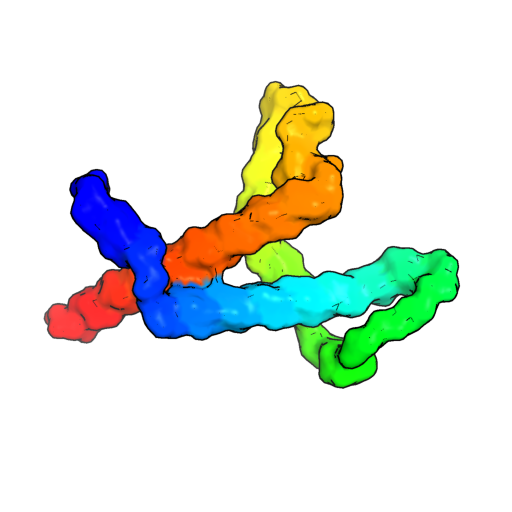.432 6.657 1.00 92.19 105 ILE A CA 1
ATOM 864 C C . ILE A 1 105 ? -7.357 3.035 5.837 1.00 92.19 105 ILE A C 1
ATOM 866 O O . ILE A 1 105 ? -8.479 3.079 6.345 1.00 92.19 105 ILE A O 1
ATOM 870 N N . LEU A 1 106 ? -7.159 2.595 4.592 1.00 92.56 106 LEU A N 1
ATOM 871 C CA . LEU A 1 106 ? -8.233 2.149 3.714 1.00 92.56 106 LEU A CA 1
ATOM 872 C C . LEU A 1 106 ? -8.937 0.901 4.266 1.00 92.56 106 LEU A C 1
ATOM 874 O O . LEU A 1 106 ? -10.166 0.836 4.243 1.00 92.56 106 LEU A O 1
ATOM 878 N N . SER A 1 107 ? -8.193 -0.060 4.823 1.00 92.25 107 SER A N 1
ATOM 879 C CA . SER A 1 107 ? -8.785 -1.240 5.461 1.00 92.25 107 SER A CA 1
ATOM 880 C C . SER A 1 107 ? -9.600 -0.862 6.702 1.00 92.25 107 SER A C 1
ATOM 882 O O . SER A 1 107 ? -10.723 -1.345 6.872 1.00 92.25 107 SER A O 1
ATOM 884 N N . CYS A 1 108 ? -9.101 0.070 7.523 1.00 90.81 108 CYS A N 1
ATOM 885 C CA . CYS A 1 108 ? -9.853 0.632 8.647 1.00 90.81 108 CYS A CA 1
ATOM 886 C C . CYS A 1 108 ? -11.153 1.297 8.173 1.00 90.81 108 CYS A C 1
ATOM 888 O O . CYS A 1 108 ? -12.219 1.054 8.748 1.00 90.81 108 CYS A O 1
ATOM 890 N N . LEU A 1 109 ? -11.081 2.094 7.102 1.00 90.94 109 LEU A N 1
ATOM 891 C CA . LEU A 1 109 ? -12.219 2.815 6.536 1.00 90.94 109 LEU A CA 1
ATOM 892 C C . LEU A 1 109 ? -13.288 1.855 6.012 1.00 90.94 109 LEU A C 1
ATOM 894 O O . LEU A 1 109 ? -14.464 2.034 6.321 1.00 90.94 109 LEU A O 1
ATOM 898 N N . ILE A 1 110 ? -12.895 0.805 5.292 1.00 90.44 110 ILE A N 1
ATOM 899 C CA . ILE A 1 110 ? -13.829 -0.201 4.774 1.00 90.44 110 ILE A CA 1
ATOM 900 C C . ILE A 1 110 ? -14.565 -0.903 5.905 1.00 90.44 110 ILE A C 1
ATOM 902 O O . ILE A 1 110 ? -15.788 -1.002 5.859 1.00 90.44 110 ILE A O 1
ATOM 906 N N . ILE A 1 111 ? -13.857 -1.342 6.948 1.00 90.25 111 ILE A N 1
ATOM 907 C CA . ILE A 1 111 ? -14.496 -2.004 8.092 1.00 90.25 111 ILE A CA 1
ATOM 908 C C . ILE A 1 111 ? -15.414 -1.041 8.849 1.00 90.25 111 ILE A C 1
ATOM 910 O O . ILE A 1 111 ? -16.510 -1.426 9.258 1.00 90.25 111 ILE A O 1
ATOM 914 N N . PHE A 1 112 ? -15.011 0.219 9.009 1.00 87.44 112 PHE A N 1
ATOM 915 C CA . PHE A 1 112 ? -15.845 1.235 9.643 1.00 87.44 112 PHE A CA 1
ATOM 916 C C . PHE A 1 112 ? -17.138 1.491 8.860 1.00 87.44 112 PHE A C 1
ATOM 918 O O . PHE A 1 112 ? -18.229 1.468 9.434 1.00 87.44 112 PHE A O 1
ATOM 925 N N . VAL A 1 113 ? -17.031 1.678 7.542 1.00 87.75 113 VAL A N 1
ATOM 926 C CA . VAL A 1 113 ? -18.176 1.867 6.645 1.00 87.75 113 VAL A CA 1
ATOM 927 C C . VAL A 1 113 ? -19.068 0.627 6.651 1.00 87.75 113 VAL A C 1
ATOM 929 O O . VAL A 1 113 ? -20.278 0.751 6.834 1.00 87.75 113 VAL A O 1
ATOM 932 N N . TRP A 1 114 ? -18.483 -0.567 6.554 1.00 87.81 114 TRP A N 1
ATOM 933 C CA . TRP A 1 114 ? -19.201 -1.840 6.615 1.00 87.81 114 TRP A CA 1
ATOM 934 C C . TRP A 1 114 ? -20.004 -1.990 7.909 1.00 87.81 114 TRP A C 1
ATOM 936 O O . TRP A 1 114 ? -21.195 -2.307 7.879 1.00 87.81 114 TRP A O 1
ATOM 946 N N . ASN A 1 115 ? -19.381 -1.709 9.057 1.00 85.50 115 ASN A N 1
ATOM 947 C CA . ASN A 1 115 ? -20.058 -1.743 10.349 1.00 85.50 115 ASN A CA 1
ATOM 948 C C . ASN A 1 115 ? -21.205 -0.725 10.389 1.00 85.50 115 ASN A C 1
ATOM 950 O O . ASN A 1 115 ? -22.319 -1.077 10.773 1.00 85.50 115 ASN A O 1
ATOM 954 N N . LYS A 1 116 ? -20.976 0.509 9.923 1.00 83.62 116 LYS A N 1
ATOM 955 C CA . LYS A 1 116 ? -22.005 1.557 9.879 1.00 83.62 116 LYS A CA 1
ATOM 956 C C . LYS A 1 116 ? -23.203 1.166 9.006 1.00 83.62 116 LYS A C 1
ATOM 958 O O . LYS A 1 116 ? -24.342 1.371 9.422 1.00 83.62 116 LYS A O 1
ATOM 963 N N . PHE A 1 117 ? -22.972 0.574 7.832 1.00 83.88 117 PHE A N 1
ATOM 964 C CA . PHE A 1 117 ? -24.047 0.088 6.959 1.00 83.88 117 PHE A CA 1
ATOM 965 C C . PHE A 1 117 ? -24.811 -1.086 7.579 1.00 83.88 117 PHE A C 1
ATOM 967 O O . PHE A 1 117 ? -26.040 -1.076 7.564 1.00 83.88 117 PHE A O 1
ATOM 974 N N . LYS A 1 118 ? -24.116 -2.045 8.206 1.00 78.25 118 LYS A N 1
ATOM 975 C CA . LYS A 1 118 ? -24.744 -3.186 8.896 1.00 78.25 118 LYS A CA 1
ATOM 976 C C . LYS A 1 118 ? -25.642 -2.764 10.064 1.00 78.25 118 LYS A C 1
ATOM 978 O O . LYS A 1 118 ? -26.644 -3.418 10.335 1.00 78.25 118 LYS A O 1
ATOM 983 N N . PHE A 1 119 ? -25.294 -1.687 10.767 1.00 62.94 119 PHE A N 1
ATOM 984 C CA . PHE A 1 119 ? -26.145 -1.122 11.818 1.00 62.94 119 PHE A CA 1
ATOM 985 C C . PHE A 1 119 ? -27.375 -0.396 11.260 1.00 62.94 119 PHE A C 1
ATOM 987 O O . PHE A 1 119 ? -28.403 -0.351 11.929 1.00 62.94 119 PHE A O 1
ATOM 994 N N . ARG A 1 120 ? -27.297 0.146 10.038 1.00 61.31 120 ARG A N 1
ATOM 995 C CA . ARG A 1 120 ? -28.400 0.879 9.403 1.00 61.31 120 ARG A CA 1
ATOM 996 C C . ARG A 1 120 ? -29.477 -0.037 8.817 1.00 61.31 120 ARG A C 1
ATOM 998 O O . ARG A 1 120 ? -30.618 0.384 8.751 1.00 61.31 120 ARG A O 1
ATOM 1005 N N . THR A 1 121 ? -29.133 -1.266 8.429 1.00 62.69 121 THR A N 1
ATOM 1006 C CA . THR A 1 121 ? -30.079 -2.274 7.907 1.00 62.69 121 THR A CA 1
ATOM 1007 C C . THR A 1 121 ? -30.767 -3.113 8.987 1.00 62.69 121 THR A C 1
ATOM 1009 O O . THR A 1 121 ? -31.656 -3.895 8.672 1.00 62.69 121 THR A O 1
ATOM 1012 N N . LYS A 1 122 ? -30.349 -2.989 10.255 1.00 53.50 122 LYS A N 1
ATOM 1013 C CA . LYS A 1 122 ? -30.972 -3.660 11.411 1.00 53.50 122 LYS A CA 1
ATOM 1014 C C . LYS A 1 122 ? -31.979 -2.786 12.178 1.00 53.50 122 LYS A C 1
ATOM 1016 O O . LYS A 1 122 ? -32.507 -3.245 13.187 1.00 53.50 122 LYS A O 1
ATOM 1021 N N . LYS A 1 123 ? -32.193 -1.545 11.742 1.00 46.22 123 LYS A N 1
ATOM 1022 C CA . LYS A 1 123 ? -33.290 -0.675 12.182 1.00 46.22 123 LYS A CA 1
ATOM 1023 C C . LYS A 1 123 ? -34.371 -0.684 11.117 1.00 46.22 123 LYS A C 1
ATOM 1025 O O . LYS A 1 123 ? -35.543 -0.581 11.521 1.00 46.22 123 LYS A O 1
#

pLDDT: mean 86.36, std 8.26, range [46.22, 94.62]

Secondary structure (DSSP, 8-state):
--HHHHHHHHS--HHHHHHHHHHHHHHHHHHHHHHHHHTTTTTPPPPTTHHHHTTS-HHHHHHHHHHHHHHHHHHHHHHH-GGG-TTTSS-HHHHHHHHHHHHHHHHHHHHHHHHHHHHHTT-

Sequence (123 aa):
MNQETIKEFLKPDLRKCIVFLVFILICFAGYTQSWVFSGKDIGSPKPPFFDLLAPFPFWIIWVFLLLPLALLSNLIVAIGGYNVDFIMRGPFWLFGIINLIYFYILSCLIIFVWNKFKFRTKK

Foldseek 3Di:
DDPVVVCVLLDDDPQLVVQLVVLVVLLVLLVLCCCVVPVVVVVHDRDPCVVVSVVDVSVVVNCVLCVVVVVVLVVQCVVPNDVRRCQPPNDPVSVVVNSSVSSSSVSSVVVVVVVVVVVVVVD

Radius of gyration: 17.59 Å; chains: 1; bounding box: 48×41×45 Å